Protein AF-A0A533Z9W9-F1 (afdb_monomer)

Foldseek 3Di:
DDPDAQWAFPDWDWDQDPNWIWIWTWTQHPVRKIKTWIAGPVPRHTPDIDTPDDPDPPDPPPPDD

Solvent-accessible surface area (backbone atoms only — not comparable to full-atom values): 4100 Å² total; per-residue (Å²): 130,87,89,66,65,84,44,49,76,77,46,75,47,82,46,73,60,94,89,42,50,33,32,40,35,34,29,33,32,87,86,68,43,35,34,41,33,33,24,34,59,85,80,66,44,76,76,46,76,46,74,46,73,85,70,72,89,78,72,85,81,78,78,80,128

Radius of gyration: 14.07 Å; Cα contacts (8 Å, |Δi|>4): 110; chains: 1; bounding box: 42×27×29 Å

Mean predicted aligned error: 9.92 Å

Structure (mmCIF, N/CA/C/O backbone):
data_AF-A0A533Z9W9-F1
#
_entry.id   AF-A0A533Z9W9-F1
#
loop_
_atom_site.group_PDB
_atom_site.id
_atom_site.type_symbol
_atom_site.label_atom_id
_atom_site.label_alt_id
_atom_site.label_comp_id
_atom_site.label_asym_id
_atom_site.label_entity_id
_atom_site.label_seq_id
_atom_site.pdbx_PDB_ins_code
_atom_site.Cartn_x
_atom_site.Cartn_y
_atom_site.Cartn_z
_atom_site.occupancy
_atom_site.B_iso_or_equiv
_atom_site.auth_seq_id
_atom_site.auth_comp_id
_atom_site.auth_asym_id
_atom_site.auth_atom_id
_atom_site.pdbx_PDB_model_num
ATOM 1 N N . ALA A 1 1 ? -4.223 -17.491 -13.961 1.00 37.06 1 ALA A N 1
ATOM 2 C CA . ALA A 1 1 ? -2.783 -17.359 -13.668 1.00 37.06 1 ALA A CA 1
ATOM 3 C C . ALA A 1 1 ? -2.519 -15.893 -13.357 1.00 37.06 1 ALA A C 1
ATOM 5 O O . ALA A 1 1 ? -3.139 -15.050 -13.988 1.00 37.06 1 ALA A O 1
ATOM 6 N N . THR A 1 2 ? -1.739 -15.575 -12.328 1.00 42.78 2 THR A N 1
ATOM 7 C CA . THR A 1 2 ? -1.535 -14.188 -11.894 1.00 42.78 2 THR A CA 1
ATOM 8 C C . THR A 1 2 ? -0.523 -13.500 -12.805 1.00 42.78 2 THR A C 1
ATOM 10 O O . THR A 1 2 ? 0.675 -13.585 -12.556 1.00 42.78 2 THR A O 1
ATOM 13 N N . GLU A 1 3 ? -0.999 -12.812 -13.839 1.00 53.34 3 GLU A N 1
ATOM 14 C CA . GLU A 1 3 ? -0.228 -11.805 -14.585 1.00 53.34 3 GLU A CA 1
ATOM 15 C C . GLU A 1 3 ? -0.096 -10.552 -13.707 1.00 53.34 3 GLU A C 1
ATOM 17 O O . GLU A 1 3 ? -0.666 -9.496 -13.961 1.00 53.34 3 GLU A O 1
ATOM 22 N N . LYS A 1 4 ? 0.555 -10.716 -12.557 1.00 51.47 4 LYS A N 1
ATOM 23 C CA . LYS A 1 4 ? 0.820 -9.644 -11.605 1.00 51.47 4 LYS A CA 1
ATOM 24 C C . LYS A 1 4 ? 2.197 -9.129 -11.964 1.00 51.47 4 LYS A C 1
ATOM 26 O O . LYS A 1 4 ? 3.140 -9.881 -11.772 1.00 51.47 4 LYS A O 1
ATOM 31 N N . LEU A 1 5 ? 2.237 -7.928 -12.544 1.00 54.19 5 LEU A N 1
ATOM 32 C CA . LEU A 1 5 ? 3.379 -7.014 -12.659 1.00 54.19 5 LEU A CA 1
ATOM 33 C C . LEU A 1 5 ? 4.73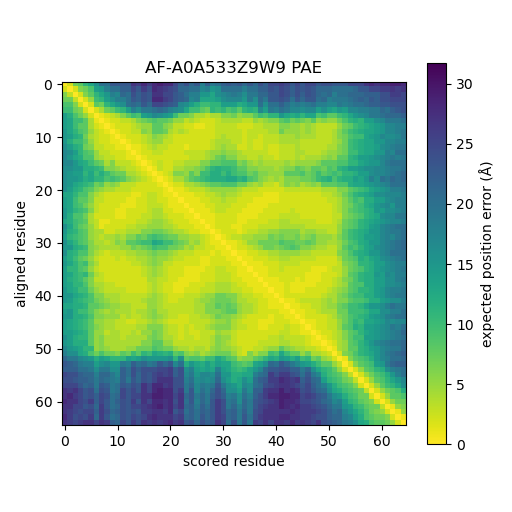6 -7.730 -12.761 1.00 54.19 5 LEU A C 1
ATOM 35 O O . LEU A 1 5 ? 5.217 -8.251 -11.763 1.00 54.19 5 LEU A O 1
ATOM 39 N N . ALA A 1 6 ? 5.359 -7.739 -13.944 1.00 58.50 6 ALA A N 1
ATOM 40 C CA . ALA A 1 6 ? 6.718 -8.252 -14.164 1.00 58.50 6 ALA A CA 1
ATOM 41 C C . ALA A 1 6 ? 7.757 -7.445 -13.353 1.00 58.50 6 ALA A C 1
ATOM 43 O O . ALA A 1 6 ? 8.481 -6.598 -13.869 1.00 58.50 6 ALA A O 1
ATOM 44 N N . GLY A 1 7 ? 7.763 -7.663 -12.046 1.00 68.06 7 GLY A N 1
ATOM 45 C CA . GLY A 1 7 ? 8.472 -6.891 -11.052 1.00 68.06 7 GLY A CA 1
ATOM 46 C C . GLY A 1 7 ? 8.575 -7.690 -9.762 1.00 68.06 7 GLY A C 1
ATOM 47 O O . GLY A 1 7 ? 7.742 -8.539 -9.436 1.00 68.06 7 GLY A O 1
ATOM 48 N N . LYS A 1 8 ? 9.660 -7.465 -9.036 1.00 81.75 8 LYS A N 1
ATOM 49 C CA . LYS A 1 8 ? 9.969 -8.153 -7.792 1.00 81.75 8 LYS A CA 1
ATOM 50 C C . LYS A 1 8 ? 9.426 -7.331 -6.631 1.00 81.75 8 LYS A C 1
ATOM 52 O O . LYS A 1 8 ? 9.785 -6.170 -6.476 1.00 81.75 8 LYS A O 1
ATOM 57 N N . VAL A 1 9 ? 8.606 -7.941 -5.779 1.00 85.75 9 VAL A N 1
ATOM 58 C CA . VAL A 1 9 ? 8.260 -7.326 -4.49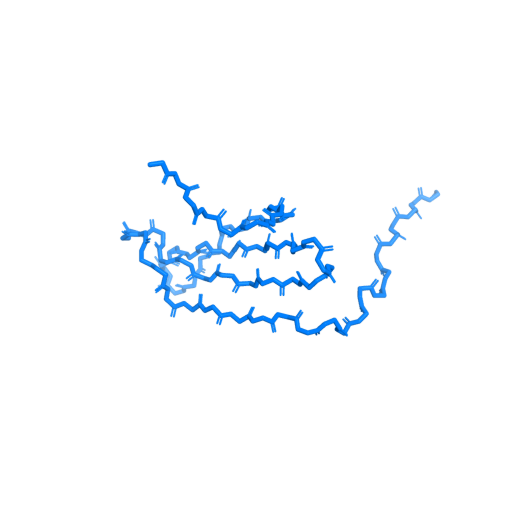1 1.00 85.75 9 VAL A CA 1
ATOM 59 C C . VAL A 1 9 ? 9.550 -7.192 -3.678 1.00 85.75 9 VAL A C 1
ATOM 61 O O . VAL A 1 9 ? 10.271 -8.180 -3.474 1.00 85.75 9 VAL A O 1
ATOM 64 N N . ILE A 1 10 ? 9.877 -5.965 -3.287 1.00 85.56 10 ILE A N 1
ATOM 65 C CA . ILE A 1 10 ? 11.059 -5.657 -2.472 1.00 85.56 10 ILE A CA 1
ATOM 66 C C . ILE A 1 10 ? 10.685 -5.428 -1.017 1.00 85.56 10 ILE A C 1
ATOM 68 O O . ILE A 1 10 ? 11.459 -5.810 -0.142 1.00 85.56 10 ILE A O 1
ATOM 72 N N . GLU A 1 11 ? 9.486 -4.906 -0.772 1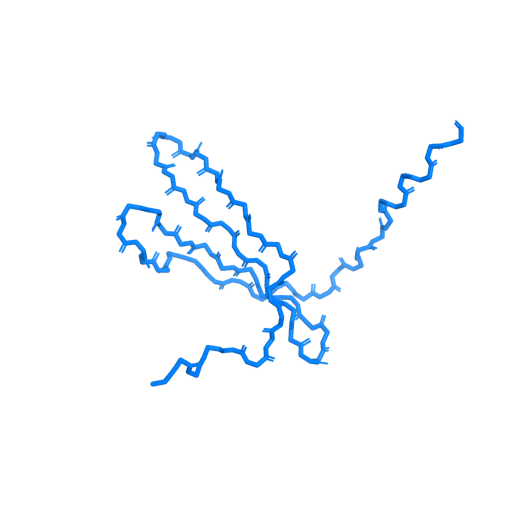.00 85.06 11 GLU A N 1
ATOM 73 C CA . GLU A 1 11 ? 8.990 -4.618 0.563 1.00 85.06 11 GLU A CA 1
ATOM 74 C C . GLU A 1 11 ? 7.469 -4.791 0.610 1.00 85.06 11 GLU A C 1
ATOM 76 O O . GLU A 1 11 ? 6.766 -4.587 -0.382 1.00 85.06 11 GLU A O 1
ATOM 81 N N . ALA A 1 12 ? 6.976 -5.235 1.760 1.00 89.44 12 ALA A N 1
ATOM 82 C CA . ALA A 1 12 ? 5.559 -5.271 2.071 1.00 89.44 12 ALA A CA 1
ATOM 83 C C . ALA A 1 12 ? 5.401 -4.978 3.564 1.00 89.44 12 ALA A C 1
ATOM 85 O O . ALA A 1 12 ? 5.802 -5.798 4.396 1.00 89.44 12 ALA A O 1
ATOM 86 N N . GLU A 1 13 ? 4.833 -3.826 3.898 1.00 87.94 13 GLU A N 1
ATOM 87 C CA . GLU A 1 13 ? 4.643 -3.386 5.276 1.00 87.94 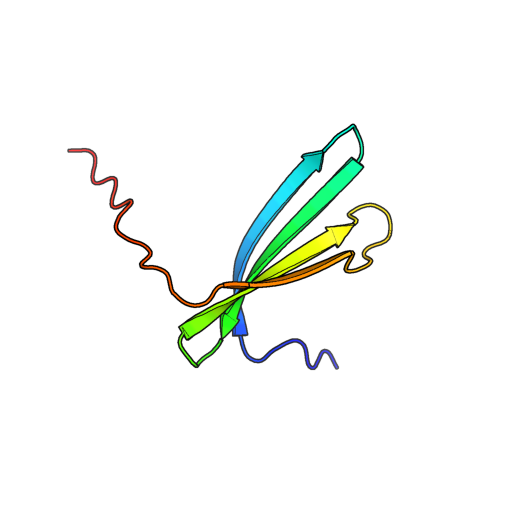13 GLU A CA 1
ATOM 88 C C . GLU A 1 13 ? 3.149 -3.248 5.596 1.00 87.94 13 GLU A C 1
ATOM 90 O O . GLU A 1 13 ? 2.350 -2.800 4.775 1.00 87.94 13 GLU A O 1
ATOM 95 N N . LEU A 1 14 ? 2.747 -3.696 6.790 1.00 90.62 14 LEU A N 1
ATOM 96 C CA . LEU A 1 14 ? 1.376 -3.561 7.278 1.00 90.62 14 LEU A CA 1
ATOM 97 C C . LEU A 1 14 ? 1.300 -2.391 8.251 1.00 90.62 14 LEU A C 1
ATOM 99 O O . LEU A 1 14 ? 1.695 -2.504 9.414 1.00 90.62 14 LEU A O 1
ATOM 103 N N . GLU A 1 15 ? 0.715 -1.299 7.788 1.00 87.31 15 GLU A N 1
ATOM 104 C CA . GLU A 1 15 ? 0.476 -0.095 8.571 1.00 87.31 15 GLU A CA 1
ATOM 105 C C . GLU A 1 15 ? -0.935 -0.103 9.174 1.00 87.31 15 GLU A C 1
ATOM 107 O O . GLU A 1 15 ? -1.894 -0.630 8.604 1.00 87.31 15 GLU A O 1
ATOM 112 N N . LYS A 1 16 ? -1.093 0.516 10.350 1.00 88.88 16 LYS A N 1
ATOM 113 C CA . LYS A 1 16 ? -2.408 0.763 10.966 1.00 88.88 16 LYS A CA 1
ATOM 114 C C . LYS A 1 16 ? -2.682 2.261 11.031 1.00 88.88 16 LYS A C 1
ATOM 116 O O . LYS A 1 16 ? -2.266 2.929 11.975 1.00 88.88 16 LYS A O 1
ATOM 121 N N . LYS A 1 17 ? -3.469 2.778 10.086 1.00 78.62 17 LYS A N 1
ATOM 122 C CA . LYS A 1 17 ? -3.956 4.167 10.096 1.00 78.62 17 LYS A CA 1
ATOM 123 C C . LYS A 1 17 ? -5.382 4.231 10.630 1.00 78.62 17 LYS A C 1
ATOM 125 O O . LYS A 1 17 ? -6.288 3.602 10.099 1.00 78.62 17 LYS A O 1
ATOM 130 N N . HIS A 1 18 ? -5.594 5.012 11.692 1.00 81.31 18 HIS A N 1
ATOM 131 C CA . HIS A 1 18 ? -6.926 5.277 12.265 1.00 81.31 18 HIS A CA 1
ATOM 132 C C . HIS A 1 18 ? -7.747 4.009 12.592 1.00 81.31 18 HIS A C 1
ATOM 134 O O . HIS A 1 18 ? -8.965 3.983 12.439 1.00 81.31 18 HIS A O 1
ATOM 140 N N . GLY A 1 19 ? -7.078 2.938 13.034 1.00 85.00 19 GLY A N 1
ATOM 141 C CA . GLY A 1 19 ? -7.723 1.658 13.353 1.00 85.00 19 GLY A CA 1
ATOM 142 C C . GLY A 1 19 ? -8.024 0.767 12.142 1.00 85.00 19 GLY A C 1
ATOM 143 O O . GLY A 1 19 ? -8.502 -0.348 12.331 1.00 85.00 19 GLY A O 1
ATOM 144 N N . LYS A 1 20 ? -7.704 1.213 10.923 1.00 86.38 20 LYS A N 1
ATOM 145 C CA . LYS A 1 20 ? -7.735 0.402 9.703 1.00 86.38 20 LYS A CA 1
ATOM 146 C C . LYS A 1 20 ? -6.331 -0.074 9.363 1.00 86.38 20 LYS A C 1
ATOM 148 O O . LYS A 1 20 ? -5.370 0.683 9.482 1.00 86.38 20 LYS A O 1
ATOM 153 N N . ALA A 1 21 ? -6.224 -1.336 8.975 1.00 91.62 21 ALA A N 1
ATOM 154 C CA . ALA A 1 21 ? -4.980 -1.907 8.495 1.00 91.62 21 ALA A CA 1
ATOM 155 C C . ALA A 1 21 ? -4.872 -1.686 6.979 1.00 91.62 21 ALA A C 1
ATOM 157 O O . ALA A 1 21 ? -5.843 -1.892 6.251 1.00 91.62 21 ALA A O 1
ATOM 158 N N . VAL A 1 22 ? -3.707 -1.246 6.522 1.00 92.31 22 VAL A N 1
ATOM 159 C CA . VAL A 1 22 ? -3.391 -0.993 5.115 1.00 92.31 22 VAL A CA 1
ATOM 160 C C . VAL A 1 22 ? -2.045 -1.640 4.828 1.00 92.31 22 VAL A C 1
ATOM 162 O O . VAL A 1 22 ? -1.095 -1.463 5.586 1.00 92.31 22 VAL A O 1
ATOM 165 N N . TRP A 1 23 ? -1.980 -2.414 3.757 1.00 91.88 23 TRP A N 1
ATOM 166 C CA . TRP A 1 23 ? -0.736 -2.953 3.235 1.00 91.88 23 TRP A CA 1
ATOM 167 C C . TRP A 1 23 ? -0.110 -1.954 2.279 1.00 91.88 23 TRP A C 1
ATOM 169 O O . TRP A 1 23 ? -0.766 -1.529 1.334 1.00 91.88 23 TRP A O 1
ATOM 179 N N . GLU A 1 24 ? 1.155 -1.639 2.490 1.00 90.56 24 GLU A N 1
ATOM 180 C CA . GLU A 1 24 ? 2.003 -0.951 1.527 1.00 90.56 24 GLU A CA 1
ATOM 181 C C . GLU A 1 24 ? 2.926 -1.982 0.887 1.00 90.56 24 GLU A C 1
ATOM 183 O O . GLU A 1 24 ? 3.645 -2.695 1.583 1.00 90.56 24 GLU A O 1
ATOM 188 N N . VAL A 1 25 ? 2.854 -2.123 -0.433 1.00 90.19 25 VAL A N 1
ATOM 189 C CA . VAL A 1 25 ? 3.644 -3.094 -1.192 1.00 90.19 25 VAL A CA 1
ATOM 190 C C . VAL A 1 25 ? 4.489 -2.348 -2.208 1.00 90.19 25 VAL A C 1
ATOM 192 O O . VAL A 1 25 ? 3.952 -1.726 -3.121 1.00 90.19 25 VAL A O 1
ATOM 195 N N . GLU A 1 26 ? 5.807 -2.457 -2.087 1.00 89.31 26 GLU A N 1
ATOM 196 C CA . GLU A 1 26 ? 6.750 -1.894 -3.048 1.00 89.31 26 GLU A CA 1
ATOM 197 C C . GLU A 1 26 ? 7.228 -2.968 -4.028 1.00 89.31 26 GLU A C 1
ATOM 199 O O . GLU A 1 26 ? 7.736 -4.034 -3.654 1.00 89.31 26 GLU A O 1
ATOM 204 N N . ILE A 1 27 ? 7.084 -2.670 -5.316 1.00 87.00 27 ILE A N 1
ATOM 205 C CA . ILE A 1 2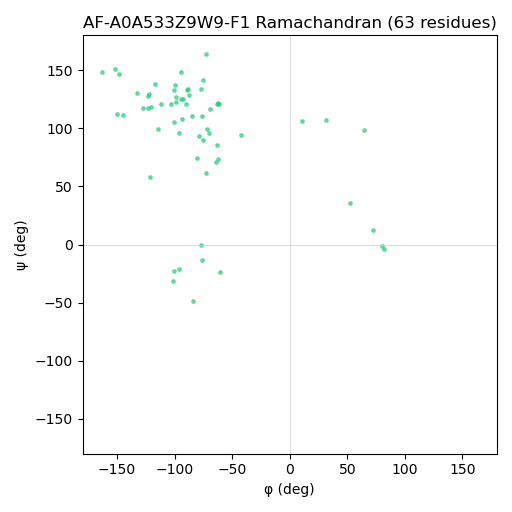7 ? 7.388 -3.579 -6.419 1.00 87.00 27 ILE A CA 1
ATOM 206 C C . ILE A 1 27 ? 8.408 -2.908 -7.328 1.00 87.00 27 ILE A C 1
ATOM 208 O O . ILE A 1 27 ? 8.110 -1.879 -7.927 1.00 87.00 27 ILE A O 1
ATOM 212 N N . VAL A 1 28 ? 9.597 -3.495 -7.462 1.00 84.19 28 VAL A N 1
ATOM 213 C CA . VAL A 1 28 ? 10.608 -3.029 -8.419 1.00 84.19 28 VAL A CA 1
ATOM 214 C C . VAL A 1 28 ? 10.424 -3.733 -9.761 1.00 84.19 28 VAL A C 1
ATOM 216 O O . VAL A 1 28 ? 10.463 -4.962 -9.830 1.00 84.19 28 VAL A O 1
ATOM 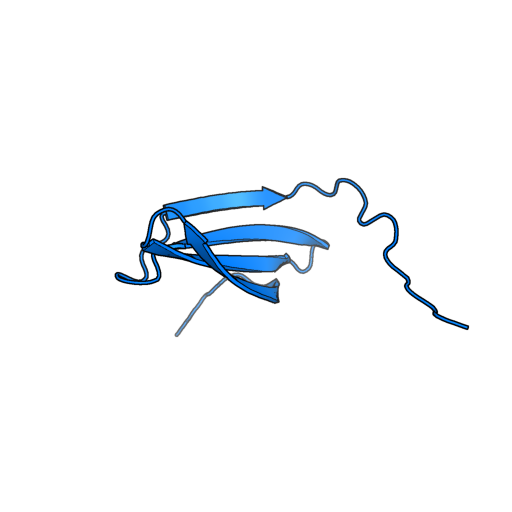219 N N . GLY A 1 29 ? 10.202 -2.971 -10.827 1.00 83.06 29 GLY A N 1
ATOM 220 C CA . GLY A 1 29 ? 10.177 -3.481 -12.199 1.00 83.06 29 GLY A CA 1
ATOM 221 C C . GLY A 1 29 ? 11.574 -3.846 -12.704 1.00 83.06 29 GLY A C 1
ATOM 222 O O . GLY A 1 29 ? 12.587 -3.426 -12.141 1.00 83.06 29 GLY A O 1
ATOM 223 N N . GLU A 1 30 ? 11.652 -4.614 -13.793 1.00 79.62 30 GLU A N 1
ATOM 224 C CA . GLU A 1 30 ? 12.933 -4.887 -14.474 1.00 79.62 30 GLU A CA 1
ATOM 225 C C . GLU A 1 30 ? 13.619 -3.608 -14.985 1.00 79.62 30 GLU A C 1
ATOM 227 O O . GLU A 1 30 ? 14.839 -3.567 -15.126 1.00 79.62 30 GLU A O 1
ATOM 232 N N . ASP A 1 31 ? 12.848 -2.544 -15.210 1.00 78.75 31 ASP A N 1
ATOM 233 C CA . ASP A 1 31 ? 13.325 -1.213 -15.578 1.00 78.75 31 ASP A CA 1
ATOM 234 C C . ASP A 1 31 ? 13.897 -0.407 -14.395 1.00 78.75 31 ASP A C 1
ATOM 236 O O . ASP A 1 31 ? 14.344 0.723 -14.581 1.00 78.75 31 ASP A O 1
ATOM 240 N N . GLY A 1 32 ? 13.901 -0.977 -13.183 1.00 77.94 32 GLY A N 1
ATOM 241 C CA . GLY A 1 32 ? 14.434 -0.352 -11.969 1.00 77.94 32 GLY A CA 1
ATOM 242 C C . GLY A 1 32 ? 13.476 0.624 -11.285 1.00 77.94 32 GLY A C 1
ATOM 243 O O . GLY A 1 32 ? 13.784 1.116 -10.200 1.00 77.94 32 GLY A O 1
ATOM 244 N N . LYS A 1 33 ? 12.298 0.884 -11.864 1.00 83.50 33 LYS A N 1
ATOM 245 C CA . LYS A 1 33 ? 11.272 1.724 -11.238 1.00 83.50 33 LYS A CA 1
ATOM 246 C C . LYS A 1 33 ? 10.572 0.981 -10.116 1.00 83.50 33 LYS A C 1
ATOM 248 O O . LYS A 1 33 ? 10.270 -0.204 -10.239 1.00 83.50 33 LYS A O 1
ATOM 253 N N . VAL A 1 34 ? 10.267 1.699 -9.042 1.00 85.69 34 VAL A N 1
ATOM 254 C CA . VAL A 1 34 ? 9.508 1.162 -7.914 1.00 85.69 34 VAL A CA 1
ATOM 255 C C . VAL A 1 34 ? 8.065 1.630 -8.033 1.00 85.69 34 VAL A C 1
ATOM 257 O O . VAL A 1 34 ? 7.801 2.798 -8.289 1.00 85.69 34 VAL A O 1
ATOM 260 N N . THR A 1 35 ? 7.121 0.716 -7.867 1.00 87.62 35 THR A N 1
ATOM 261 C CA . THR A 1 35 ? 5.696 1.024 -7.743 1.00 87.62 35 THR A CA 1
ATOM 262 C C . THR A 1 35 ? 5.267 0.705 -6.327 1.00 87.62 35 THR A C 1
ATOM 264 O O . THR A 1 35 ? 5.411 -0.435 -5.885 1.00 87.62 35 THR A O 1
ATOM 267 N N . GLU A 1 36 ? 4.762 1.710 -5.630 1.00 89.56 36 GLU A N 1
ATOM 268 C CA . GLU A 1 36 ? 4.128 1.566 -4.331 1.00 89.56 36 GLU A CA 1
ATOM 269 C C . GLU A 1 36 ? 2.635 1.302 -4.538 1.00 89.56 36 GLU A C 1
ATOM 271 O O . GLU A 1 36 ? 1.970 1.951 -5.348 1.00 89.56 36 GLU A O 1
ATOM 276 N N . VAL A 1 37 ? 2.114 0.304 -3.835 1.00 90.62 37 VAL A N 1
ATOM 277 C CA . VAL A 1 37 ? 0.717 -0.117 -3.915 1.00 90.62 37 VAL A CA 1
ATOM 278 C C . VAL A 1 37 ? 0.149 -0.149 -2.506 1.00 90.62 37 VAL A C 1
ATOM 280 O O . VAL A 1 37 ? 0.592 -0.950 -1.682 1.00 90.62 37 VAL A O 1
ATOM 283 N N . HIS A 1 38 ? -0.861 0.677 -2.238 1.00 91.00 38 HIS A N 1
ATOM 284 C CA . HIS A 1 38 ? -1.621 0.624 -0.993 1.00 91.00 38 HIS A CA 1
ATOM 285 C C . HIS A 1 38 ? -2.867 -0.230 -1.170 1.00 91.00 38 HIS A C 1
ATOM 287 O O . HIS A 1 38 ? -3.709 0.010 -2.039 1.00 91.00 38 HIS A O 1
ATOM 293 N N . VAL A 1 39 ? -3.009 -1.226 -0.305 1.00 91.19 39 VAL A N 1
ATOM 294 C CA . VAL A 1 39 ? -4.118 -2.176 -0.314 1.00 91.19 39 VAL A CA 1
ATOM 295 C C . VAL A 1 39 ? -4.816 -2.134 1.036 1.00 91.19 39 VAL A C 1
ATOM 297 O O . VAL A 1 39 ? -4.187 -2.293 2.079 1.00 91.19 39 VAL A O 1
ATOM 300 N N . ASP A 1 40 ? -6.130 -1.950 1.037 1.00 91.31 40 ASP A N 1
ATOM 301 C CA . ASP A 1 40 ? -6.942 -2.085 2.241 1.00 91.31 40 ASP A CA 1
ATOM 302 C C . ASP A 1 40 ? -6.833 -3.525 2.765 1.00 91.31 40 ASP A C 1
ATOM 304 O O . ASP A 1 40 ? -7.132 -4.485 2.055 1.00 91.31 40 ASP A O 1
ATOM 308 N N . ALA A 1 41 ? -6.365 -3.696 4.002 1.00 89.19 41 ALA A N 1
ATOM 309 C CA . ALA A 1 41 ? -6.073 -5.023 4.539 1.00 89.19 41 ALA A CA 1
ATOM 310 C C . ALA A 1 41 ? -7.326 -5.811 4.947 1.00 89.19 41 ALA A C 1
ATOM 312 O O . ALA A 1 41 ? -7.218 -7.009 5.203 1.00 89.19 41 ALA A O 1
ATOM 313 N N . ASP A 1 42 ? -8.486 -5.156 5.030 1.00 88.38 42 ASP A N 1
ATOM 314 C CA . ASP A 1 42 ? -9.760 -5.784 5.391 1.00 88.38 42 ASP A CA 1
ATOM 315 C C . ASP A 1 42 ? -10.418 -6.431 4.163 1.00 88.38 42 ASP A C 1
ATOM 317 O O . ASP A 1 42 ? -10.785 -7.606 4.179 1.00 88.38 42 ASP A O 1
ATOM 321 N N . SER A 1 43 ? -10.492 -5.681 3.062 1.00 89.31 43 SER A N 1
ATOM 322 C CA . SER A 1 43 ? -11.119 -6.103 1.805 1.00 89.31 43 SER A CA 1
ATOM 323 C C . SER A 1 43 ? -10.142 -6.674 0.773 1.00 89.31 43 SER A C 1
ATOM 325 O O . SER A 1 43 ? -10.560 -7.378 -0.147 1.00 89.31 43 SER A O 1
ATOM 327 N N . GLY A 1 44 ? -8.848 -6.365 0.889 1.00 87.69 44 GLY A N 1
ATOM 328 C CA . GLY A 1 44 ? -7.850 -6.649 -0.143 1.00 87.69 44 GLY A CA 1
ATOM 329 C C . GLY A 1 44 ? -7.972 -5.752 -1.381 1.00 87.69 44 GLY A C 1
ATOM 330 O O . GLY A 1 44 ? -7.370 -6.060 -2.412 1.00 87.69 44 GLY A O 1
ATOM 331 N N . ALA A 1 45 ? -8.760 -4.674 -1.316 1.00 88.88 45 ALA A N 1
ATOM 332 C CA . ALA A 1 45 ? -8.916 -3.734 -2.418 1.00 88.88 45 ALA A CA 1
ATOM 333 C C . ALA A 1 45 ? -7.707 -2.801 -2.509 1.00 88.88 45 ALA A C 1
ATOM 335 O O . ALA A 1 45 ? -7.272 -2.235 -1.510 1.00 88.88 45 ALA A O 1
ATOM 336 N N . VAL A 1 46 ? -7.180 -2.612 -3.717 1.00 90.19 46 VAL A N 1
ATOM 337 C CA . VAL A 1 46 ? -6.161 -1.591 -3.964 1.00 90.19 46 VAL A CA 1
ATOM 338 C C . VAL A 1 46 ? -6.827 -0.226 -3.834 1.00 90.19 46 VAL A C 1
ATOM 340 O O . VAL A 1 46 ? -7.762 0.078 -4.577 1.00 90.19 46 VAL A O 1
ATOM 343 N N . ILE A 1 47 ? -6.379 0.553 -2.856 1.00 90.19 47 ILE A N 1
ATOM 344 C CA . ILE A 1 47 ? -6.908 1.887 -2.567 1.00 90.19 47 ILE A CA 1
ATOM 345 C C . ILE A 1 47 ? -6.012 2.986 -3.129 1.00 90.19 47 ILE A C 1
ATOM 347 O O . ILE A 1 47 ? -6.520 4.073 -3.383 1.00 90.19 47 ILE A O 1
ATOM 351 N N . ASP A 1 48 ? -4.729 2.691 -3.357 1.00 89.06 48 ASP A N 1
ATOM 352 C CA . ASP A 1 48 ? -3.782 3.620 -3.968 1.00 89.06 48 ASP A CA 1
ATOM 353 C C . ASP A 1 48 ? -2.669 2.878 -4.732 1.00 89.06 48 ASP A C 1
ATOM 355 O O . ASP A 1 48 ? -2.329 1.734 -4.410 1.00 89.06 48 ASP A O 1
ATOM 359 N N . MET A 1 49 ? -2.131 3.513 -5.772 1.00 88.06 49 MET A N 1
ATOM 360 C CA . MET A 1 49 ? -1.008 3.018 -6.570 1.00 88.06 49 MET A CA 1
ATOM 361 C C . MET A 1 49 ? -0.218 4.206 -7.105 1.00 88.06 49 MET A C 1
ATOM 363 O O . MET A 1 49 ? -0.683 4.898 -8.014 1.00 88.06 49 MET A O 1
ATOM 367 N N . GLU A 1 50 ? 1.009 4.374 -6.627 1.00 86.25 50 GLU A N 1
ATOM 368 C CA . GLU A 1 50 ? 1.909 5.420 -7.099 1.00 86.25 50 GLU A CA 1
ATOM 369 C C . GLU A 1 50 ? 3.213 4.816 -7.621 1.00 86.25 50 GLU A C 1
ATOM 371 O O . GLU A 1 50 ? 3.888 4.022 -6.965 1.00 86.25 50 GLU A O 1
ATOM 376 N N . ALA A 1 51 ? 3.605 5.207 -8.833 1.00 83.31 51 ALA A N 1
ATOM 377 C CA . ALA A 1 51 ? 4.936 4.903 -9.335 1.00 83.31 51 ALA A CA 1
ATOM 378 C C . ALA A 1 51 ? 5.936 5.848 -8.655 1.00 83.31 51 ALA A C 1
ATOM 380 O O . ALA A 1 51 ? 5.958 7.047 -8.941 1.00 83.31 51 ALA A O 1
ATOM 381 N N . LYS A 1 52 ? 6.791 5.314 -7.778 1.00 76.00 52 LYS A N 1
ATOM 382 C CA . LYS A 1 52 ? 7.959 6.037 -7.274 1.00 76.00 52 LYS A CA 1
ATOM 383 C C . LYS A 1 52 ? 8.9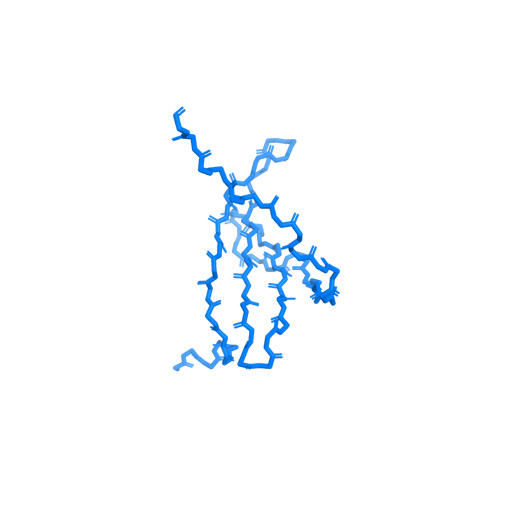64 6.171 -8.413 1.00 76.00 52 LYS A C 1
ATOM 385 O O . LYS A 1 52 ? 9.771 5.280 -8.688 1.00 76.00 52 LYS A O 1
ATOM 390 N N . GLU A 1 53 ? 8.912 7.314 -9.087 1.00 63.12 53 GLU A N 1
ATOM 391 C CA . GLU A 1 53 ? 9.997 7.752 -9.955 1.00 63.12 53 GLU A CA 1
ATOM 392 C C . GLU A 1 53 ? 11.239 7.958 -9.086 1.00 63.12 53 GLU A C 1
ATOM 394 O O . GLU A 1 53 ? 11.202 8.711 -8.113 1.00 63.12 53 GLU A O 1
ATOM 399 N N . GLU A 1 54 ? 12.308 7.230 -9.410 1.00 59.34 54 GLU A N 1
ATOM 400 C CA . GLU A 1 54 ? 13.580 7.179 -8.693 1.00 59.34 54 GLU A CA 1
ATOM 401 C C . GLU A 1 54 ? 14.046 8.574 -8.238 1.00 59.34 54 GLU A C 1
ATOM 403 O O . GLU A 1 54 ? 14.725 9.312 -8.950 1.00 59.34 54 GLU A O 1
ATOM 408 N N . LYS A 1 55 ? 13.714 8.943 -7.001 1.00 47.31 55 LYS A N 1
ATOM 409 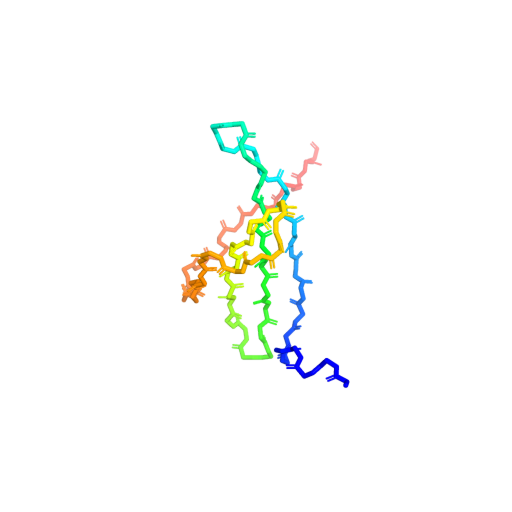C CA . LYS A 1 55 ? 14.505 9.896 -6.235 1.00 47.31 55 LYS A CA 1
ATOM 410 C C . LYS A 1 55 ? 15.409 9.058 -5.365 1.00 47.31 55 LYS A C 1
ATOM 412 O O . LYS A 1 55 ? 14.957 8.575 -4.336 1.00 47.31 55 LYS A O 1
ATOM 417 N N . GLU A 1 56 ? 16.633 8.845 -5.859 1.00 46.81 56 GLU A N 1
ATOM 418 C CA . GLU A 1 56 ? 17.789 8.262 -5.170 1.00 46.81 56 GLU A CA 1
ATOM 419 C C . GLU A 1 56 ? 17.442 7.628 -3.811 1.00 46.81 56 GLU A C 1
ATOM 421 O O . GLU A 1 56 ? 17.308 8.336 -2.808 1.00 46.81 56 GLU A O 1
ATOM 426 N N . HIS A 1 57 ? 17.432 6.294 -3.726 1.00 45.00 57 HIS A N 1
ATOM 427 C CA . HIS A 1 57 ? 17.699 5.608 -2.460 1.00 45.00 57 HIS A CA 1
ATOM 428 C C . HIS A 1 57 ? 19.146 5.914 -2.028 1.00 45.00 57 HIS A C 1
ATOM 430 O O . HIS A 1 57 ? 20.047 5.073 -2.072 1.00 45.00 57 HIS A O 1
ATOM 436 N N . LYS A 1 58 ? 19.402 7.157 -1.609 1.00 44.84 58 LYS A N 1
ATOM 437 C CA . LYS A 1 58 ? 20.670 7.580 -1.036 1.00 44.84 58 LYS A CA 1
ATOM 438 C C . LYS A 1 58 ? 20.739 7.044 0.388 1.00 44.84 58 LYS A C 1
ATOM 440 O O . LYS A 1 58 ? 20.324 7.681 1.347 1.00 44.84 58 LYS A O 1
ATOM 445 N N . GLY A 1 59 ? 21.277 5.834 0.489 1.00 48.81 59 GLY A N 1
ATOM 446 C CA . GLY A 1 59 ? 22.028 5.350 1.639 1.00 48.81 59 GLY A CA 1
ATOM 447 C C . GLY A 1 59 ? 21.268 5.217 2.958 1.00 48.81 59 GLY A C 1
ATOM 448 O O . GLY A 1 59 ? 21.276 6.112 3.797 1.00 48.81 59 GLY A O 1
ATOM 449 N N . LYS A 1 60 ? 20.842 3.991 3.264 1.00 45.44 60 LYS A N 1
ATOM 450 C CA . LYS A 1 60 ? 20.973 3.465 4.632 1.00 45.44 60 LYS A CA 1
ATOM 451 C C . LYS A 1 60 ? 21.800 2.184 4.634 1.00 45.44 60 LYS A C 1
ATOM 453 O O . LYS A 1 60 ? 21.397 1.152 5.154 1.00 45.44 60 LYS A O 1
ATOM 458 N N . GLY A 1 61 ? 23.031 2.300 4.135 1.00 43.50 61 GLY A N 1
ATOM 459 C CA . GLY A 1 61 ? 24.125 1.465 4.612 1.00 43.50 61 GLY A CA 1
ATOM 460 C C . GLY A 1 61 ? 24.368 1.762 6.092 1.00 43.50 61 GLY A C 1
ATOM 461 O O . GLY A 1 61 ? 25.204 2.589 6.436 1.00 43.50 61 GLY A O 1
ATOM 462 N N . LYS A 1 62 ? 23.628 1.107 6.992 1.00 46.12 62 LYS A N 1
ATOM 463 C CA . LYS A 1 62 ? 24.033 0.998 8.398 1.00 46.12 62 LYS A CA 1
ATOM 464 C C . LYS A 1 62 ? 25.066 -0.125 8.506 1.00 46.12 62 LYS A C 1
ATOM 466 O O . LYS A 1 62 ? 24.766 -1.199 9.015 1.00 46.12 62 LYS A O 1
ATOM 471 N N . VAL A 1 63 ? 26.293 0.140 8.055 1.00 47.38 63 VAL A N 1
ATOM 472 C CA . VAL A 1 63 ? 27.467 -0.556 8.597 1.00 47.38 63 VAL A CA 1
ATOM 473 C C . VAL A 1 63 ? 27.663 0.007 10.002 1.00 47.38 63 VAL A C 1
ATOM 475 O O . VAL A 1 63 ? 28.151 1.122 10.171 1.00 47.38 63 VAL A O 1
ATOM 478 N N . LYS A 1 64 ? 27.205 -0.727 11.0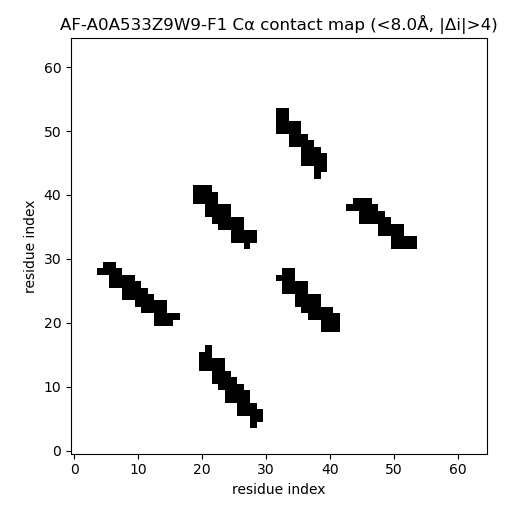18 1.00 42.94 64 LYS A N 1
ATOM 479 C CA . LYS A 1 64 ? 27.616 -0.481 12.402 1.00 42.94 64 LYS A CA 1
ATOM 480 C C . LYS A 1 64 ? 28.931 -1.227 12.606 1.00 42.94 64 LYS A C 1
ATOM 482 O O . LYS A 1 64 ? 28.948 -2.452 12.532 1.00 42.94 64 LYS A O 1
ATOM 487 N N . LYS A 1 65 ? 30.009 -0.462 12.754 1.00 38.06 65 LYS A N 1
ATOM 488 C CA . LYS A 1 65 ? 31.312 -0.930 13.225 1.00 38.06 65 LYS A CA 1
ATOM 489 C C . LYS A 1 65 ? 31.317 -0.951 14.750 1.00 38.06 65 LYS A C 1
ATOM 491 O O . LYS A 1 65 ? 30.583 -0.114 15.325 1.00 38.06 65 LYS A O 1
#

Secondary structure (DSSP, 8-state):
-----SEEEEEEEEEEETTEEEEEEEEEETTS-EEEEEEETTT--EEEEEEE-------------

pLDDT: mean 75.25, std 18.23, range [37.06, 92.31]

Nearest PDB structures (foldseek):
  2gu3-assembly1_A  TM=8.066E-01  e=9.022E-02  Bacillus subtilis subsp. subtilis str. 168
  7a4u-assembly1_A  TM=8.059E-01  e=1.792E+00  Cricetulus griseus
  5e86-assembly1_A  TM=8.347E-01  e=2.376E+00  Homo sapiens

Sequence (65 aa):
ATEKLAGKVIEAELEKKHGKAVWEVEIVGEDGKVTEVHVDADSGAVIDMEAKEEKEHKGKGKVKK